Protein AF-A0A959DIE5-F1 (afdb_monomer_lite)

Radius of gyration: 12.32 Å; chains: 1; bounding box: 30×21×31 Å

Foldseek 3Di:
DQFDDKDFDDPVVPDTDDMGTDGGPFHKADWDWDDDDQWIWIWIDGVVPDIDTDTGHNVVVVVD

Structure (mmCIF, N/CA/C/O backbone):
data_AF-A0A959DIE5-F1
#
_entry.id   AF-A0A959DIE5-F1
#
loop_
_atom_site.group_PDB
_atom_site.id
_atom_site.type_symbol
_atom_site.label_atom_id
_atom_site.label_alt_id
_atom_site.label_comp_id
_atom_site.label_asym_id
_atom_site.label_entity_id
_atom_site.label_seq_id
_atom_site.pdbx_PDB_ins_code
_atom_site.Cartn_x
_atom_site.Cartn_y
_atom_site.Cartn_z
_atom_site.occupancy
_atom_site.B_iso_or_equiv
_atom_site.auth_seq_id
_atom_site.auth_comp_id
_atom_site.auth_asym_id
_atom_site.auth_atom_id
_atom_site.pdbx_PDB_model_num
ATOM 1 N N . LYS A 1 1 ? 20.192 -9.025 -0.784 1.00 79.25 1 LYS A N 1
ATOM 2 C CA . LYS A 1 1 ? 19.264 -8.919 -1.940 1.00 79.25 1 LYS A CA 1
ATOM 3 C C . LYS A 1 1 ? 18.036 -8.152 -1.455 1.00 79.25 1 LYS A C 1
ATOM 5 O O . LYS A 1 1 ? 17.634 -8.440 -0.338 1.00 79.25 1 LYS A O 1
ATOM 10 N N . ARG A 1 2 ? 17.506 -7.162 -2.188 1.00 89.81 2 ARG A N 1
ATOM 11 C CA . ARG A 1 2 ? 16.262 -6.472 -1.793 1.00 89.81 2 ARG A CA 1
ATOM 12 C C . ARG A 1 2 ? 15.088 -7.184 -2.463 1.00 89.81 2 ARG A C 1
ATOM 14 O O . ARG A 1 2 ? 14.896 -7.036 -3.664 1.00 89.81 2 ARG A O 1
ATOM 21 N N . ASP A 1 3 ? 14.469 -8.095 -1.722 1.00 94.25 3 ASP A N 1
ATOM 22 C CA . ASP A 1 3 ? 13.443 -9.050 -2.165 1.00 94.25 3 ASP A CA 1
ATOM 23 C C . ASP A 1 3 ? 12.909 -9.754 -0.896 1.00 94.25 3 ASP A C 1
ATOM 25 O O . ASP A 1 3 ? 13.746 -10.287 -0.156 1.00 94.25 3 ASP A O 1
ATOM 29 N N . PRO A 1 4 ? 11.595 -9.754 -0.595 1.00 96.00 4 PRO A N 1
ATOM 30 C CA . PRO A 1 4 ? 10.480 -9.218 -1.386 1.00 96.00 4 PRO A CA 1
ATOM 31 C C . PRO A 1 4 ? 10.064 -7.783 -1.004 1.00 96.00 4 PRO A C 1
ATOM 33 O O . PRO A 1 4 ? 10.589 -7.184 -0.066 1.00 96.00 4 PRO A O 1
ATOM 36 N N . LEU A 1 5 ? 9.079 -7.247 -1.729 1.00 96.94 5 LEU A N 1
ATOM 37 C CA . LEU A 1 5 ? 8.284 -6.082 -1.348 1.00 96.94 5 LEU A CA 1
ATOM 38 C C . LEU A 1 5 ? 7.047 -6.546 -0.562 1.00 96.94 5 LEU A C 1
ATOM 40 O O . LEU A 1 5 ? 6.254 -7.345 -1.066 1.00 96.94 5 LEU A O 1
ATOM 44 N N . ALA A 1 6 ? 6.864 -6.013 0.647 1.00 96.88 6 ALA A N 1
ATOM 45 C CA . ALA A 1 6 ? 5.749 -6.335 1.537 1.00 96.88 6 ALA A CA 1
ATOM 46 C C . ALA A 1 6 ? 5.022 -5.070 2.026 1.00 96.88 6 ALA A C 1
ATOM 48 O O . ALA A 1 6 ? 5.611 -3.989 2.076 1.00 96.88 6 ALA A O 1
ATOM 49 N N . LEU A 1 7 ? 3.749 -5.223 2.399 1.00 96.81 7 LEU A N 1
ATOM 50 C CA . LEU A 1 7 ? 2.900 -4.198 3.010 1.00 96.81 7 LEU A CA 1
ATOM 51 C C . LEU A 1 7 ? 2.562 -4.608 4.443 1.00 96.81 7 LEU A C 1
ATOM 53 O O . LEU A 1 7 ? 1.990 -5.676 4.642 1.00 96.81 7 LEU A O 1
ATOM 57 N N . SER A 1 8 ? 2.853 -3.753 5.421 1.00 96.88 8 SER A N 1
ATOM 58 C CA . SER A 1 8 ? 2.437 -3.955 6.813 1.00 96.88 8 SER A CA 1
ATOM 59 C C . SER A 1 8 ? 1.301 -3.000 7.171 1.00 96.88 8 SER A C 1
ATOM 61 O O . SER A 1 8 ? 1.362 -1.822 6.821 1.00 96.88 8 SER A O 1
ATOM 63 N N . ILE A 1 9 ? 0.290 -3.486 7.896 1.00 95.88 9 ILE A N 1
ATOM 64 C CA . ILE A 1 9 ? -0.896 -2.706 8.283 1.00 95.88 9 ILE A CA 1
ATOM 65 C C . ILE A 1 9 ? -0.927 -2.524 9.800 1.00 95.88 9 ILE A C 1
ATOM 67 O O . ILE A 1 9 ? -0.697 -3.470 10.558 1.00 95.88 9 ILE A O 1
ATOM 71 N N . SER A 1 10 ? -1.235 -1.302 10.224 1.00 95.88 10 SER A N 1
ATOM 72 C CA . SER A 1 10 ? -1.435 -0.916 11.616 1.00 95.88 10 SER A CA 1
ATOM 73 C C . SER A 1 10 ? -2.727 -0.109 11.737 1.00 95.88 10 SER A C 1
ATOM 75 O O . SER A 1 10 ? -3.017 0.721 10.877 1.00 95.88 10 SER A O 1
ATOM 77 N N . GLY A 1 11 ? -3.499 -0.367 12.794 1.00 95.06 11 GLY A N 1
ATOM 78 C CA . GLY A 1 11 ? -4.699 0.413 13.114 1.00 95.06 11 GLY A CA 1
ATOM 79 C C . GLY A 1 11 ? -4.414 1.657 13.960 1.00 95.06 11 GLY A C 1
ATOM 80 O O . GLY A 1 11 ? -5.232 2.569 13.990 1.00 95.06 11 GLY A O 1
ATOM 81 N N . ASP A 1 12 ? -3.265 1.699 14.638 1.00 96.88 12 ASP A N 1
ATOM 82 C CA . ASP A 1 12 ? -2.876 2.766 15.569 1.00 96.88 12 ASP A CA 1
ATOM 83 C C . ASP A 1 12 ? -1.615 3.534 15.130 1.00 96.88 12 ASP A C 1
ATOM 85 O O . ASP A 1 12 ? -1.237 4.522 15.754 1.00 96.88 12 ASP A O 1
ATOM 89 N N . GLY A 1 13 ? -0.958 3.093 14.056 1.00 95.44 13 GLY A N 1
ATOM 90 C CA . GLY A 1 13 ? 0.306 3.647 13.575 1.00 95.44 13 GLY A CA 1
ATOM 91 C C . GLY A 1 13 ? 1.524 3.270 14.426 1.00 95.44 13 GLY A C 1
ATOM 92 O O . GLY A 1 13 ? 2.618 3.757 14.145 1.00 95.44 13 GLY A O 1
ATOM 93 N N . LEU A 1 14 ? 1.361 2.416 15.44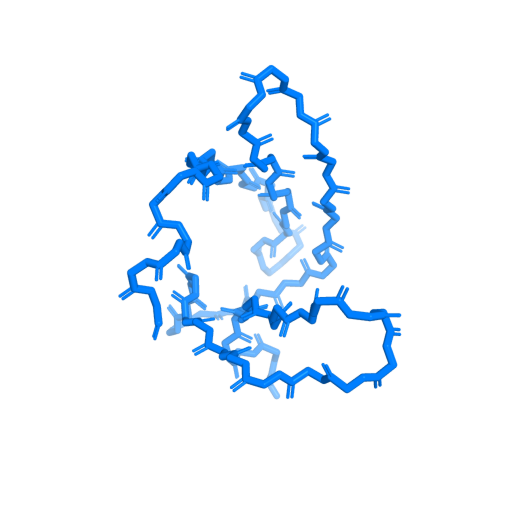2 1.00 97.38 14 LEU A N 1
ATOM 94 C CA . LEU A 1 14 ? 2.415 2.004 16.373 1.00 97.38 14 LEU A CA 1
ATOM 95 C C . LEU A 1 14 ? 2.711 0.510 16.254 1.00 97.38 14 LEU A C 1
ATOM 97 O O . LEU A 1 14 ? 3.869 0.111 16.121 1.00 97.38 14 LEU A O 1
ATOM 101 N N . VAL A 1 15 ? 1.667 -0.319 16.283 1.00 97.88 15 VAL A N 1
ATOM 102 C CA . VAL A 1 15 ? 1.773 -1.775 16.207 1.00 97.88 15 VAL A CA 1
ATOM 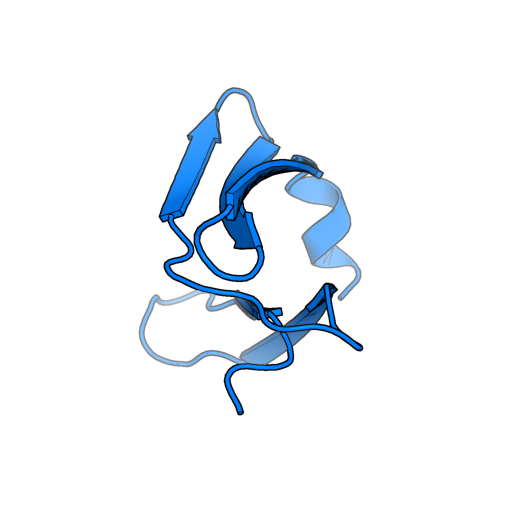103 C C . VAL A 1 15 ? 1.232 -2.248 14.867 1.00 97.88 15 VAL A C 1
ATOM 105 O O . VAL A 1 15 ? 0.060 -2.062 14.536 1.00 97.88 15 VAL A O 1
ATOM 108 N N . PHE A 1 16 ? 2.097 -2.890 14.088 1.00 97.69 16 PHE A N 1
ATOM 109 C CA . PHE A 1 16 ? 1.735 -3.497 12.814 1.00 97.69 16 PHE A CA 1
ATOM 110 C C . PHE A 1 16 ? 1.350 -4.956 13.044 1.00 97.69 16 PHE A C 1
ATOM 112 O O . PHE A 1 16 ? 2.173 -5.757 13.482 1.00 97.69 16 PHE A O 1
ATOM 119 N N . THR A 1 17 ? 0.092 -5.291 12.774 1.00 96.56 17 THR A N 1
ATOM 120 C CA . THR A 1 17 ? -0.502 -6.589 13.138 1.00 96.56 17 THR A CA 1
ATOM 121 C C . THR A 1 17 ? -0.740 -7.503 11.944 1.00 96.56 17 THR A C 1
ATOM 123 O O . THR A 1 17 ? -0.946 -8.700 12.131 1.00 96.56 17 THR A O 1
ATOM 126 N N . LYS A 1 18 ? -0.682 -6.969 10.719 1.00 96.31 18 LYS A N 1
ATOM 127 C CA . LYS A 1 18 ? -0.842 -7.733 9.475 1.00 96.31 18 LYS A CA 1
ATOM 128 C C . LYS A 1 18 ? 0.297 -7.426 8.511 1.00 96.31 18 LYS A C 1
ATOM 130 O O . LYS A 1 18 ? 0.789 -6.296 8.479 1.00 96.31 18 LYS A O 1
ATOM 135 N N . MET A 1 19 ? 0.686 -8.414 7.707 1.00 96.44 19 MET A N 1
ATOM 136 C CA . MET A 1 19 ? 1.706 -8.277 6.668 1.00 96.44 19 MET A CA 1
ATOM 137 C C . MET A 1 19 ? 1.289 -9.043 5.412 1.00 96.44 19 MET A C 1
ATOM 139 O O . MET A 1 19 ? 0.972 -10.226 5.486 1.00 96.44 19 MET A O 1
ATOM 143 N N . GLY A 1 20 ? 1.322 -8.375 4.262 1.00 95.25 20 GLY A N 1
ATOM 144 C CA . GLY A 1 20 ? 1.029 -8.952 2.955 1.00 95.25 20 GLY A CA 1
ATOM 145 C C . GLY A 1 20 ? 2.232 -8.909 2.020 1.00 95.25 20 GLY A C 1
ATOM 146 O O . GLY A 1 20 ? 3.011 -7.957 2.027 1.00 95.25 20 GLY A O 1
ATOM 147 N N . TYR A 1 21 ? 2.370 -9.934 1.184 1.00 96.12 21 TYR A N 1
ATOM 148 C CA . TYR A 1 21 ? 3.345 -9.973 0.095 1.00 96.12 21 TYR A CA 1
ATOM 149 C C . TYR A 1 21 ? 2.798 -9.221 -1.126 1.00 96.12 21 TYR A C 1
ATOM 151 O O . TYR A 1 21 ? 1.697 -9.525 -1.579 1.00 96.12 21 TYR A O 1
ATOM 159 N N . LEU A 1 22 ? 3.559 -8.267 -1.677 1.00 95.56 22 LEU A N 1
ATOM 160 C CA . LEU A 1 22 ? 3.153 -7.515 -2.873 1.00 95.56 22 LEU A CA 1
ATOM 161 C C . LEU A 1 22 ? 3.858 -8.004 -4.142 1.00 95.56 22 LEU A C 1
ATOM 163 O O . LEU A 1 22 ? 3.217 -8.231 -5.165 1.00 95.56 22 LEU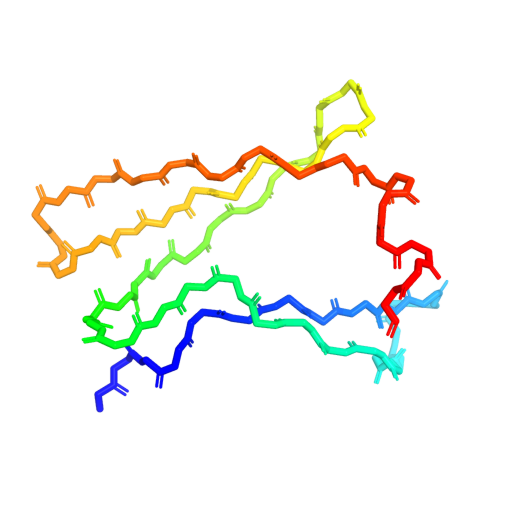 A O 1
ATOM 167 N N . ALA A 1 23 ? 5.184 -8.133 -4.094 1.00 95.06 23 ALA A N 1
ATOM 168 C CA . ALA A 1 23 ? 6.008 -8.519 -5.237 1.00 95.06 23 ALA A CA 1
ATOM 169 C C . ALA A 1 23 ? 7.343 -9.105 -4.768 1.00 95.06 23 ALA A C 1
ATOM 171 O O . ALA A 1 23 ? 7.839 -8.760 -3.700 1.00 95.06 23 ALA A O 1
ATOM 172 N N . GLY A 1 24 ? 7.965 -9.954 -5.579 1.00 93.88 24 GLY A N 1
ATOM 173 C CA . GLY A 1 24 ? 9.220 -10.611 -5.217 1.00 93.88 24 GLY A CA 1
ATOM 174 C C . GLY A 1 24 ? 9.660 -11.630 -6.259 1.00 93.88 24 GLY A C 1
ATOM 175 O O . GLY A 1 24 ? 9.094 -11.703 -7.352 1.00 93.88 24 GLY A O 1
ATOM 176 N N . GLY A 1 25 ? 10.728 -12.366 -5.950 1.00 94.56 25 GLY A N 1
ATOM 177 C CA . GLY A 1 25 ? 11.425 -13.232 -6.912 1.00 94.56 25 GLY A CA 1
ATOM 178 C C . GLY A 1 25 ? 12.408 -12.470 -7.811 1.00 94.56 25 GLY A C 1
ATOM 179 O O . GLY A 1 25 ? 13.083 -13.061 -8.653 1.00 94.56 25 GLY A O 1
ATOM 180 N N . ARG A 1 26 ? 12.540 -11.158 -7.604 1.00 93.06 26 ARG A N 1
ATOM 181 C CA . ARG A 1 26 ? 13.435 -10.236 -8.317 1.00 93.06 26 ARG A CA 1
ATOM 182 C C . ARG A 1 26 ? 13.828 -9.078 -7.400 1.00 93.06 26 ARG A C 1
ATOM 184 O O . ARG A 1 26 ? 13.275 -8.931 -6.317 1.00 93.06 26 ARG A O 1
ATOM 191 N N . HIS A 1 27 ? 14.794 -8.263 -7.822 1.00 93.75 27 HIS A N 1
ATOM 192 C CA . HIS A 1 27 ? 15.224 -7.103 -7.039 1.00 93.75 27 HIS A CA 1
ATOM 193 C C . HIS A 1 27 ? 14.146 -6.011 -7.055 1.00 93.75 27 HIS A C 1
ATOM 195 O O . HIS A 1 27 ? 13.818 -5.496 -8.124 1.00 93.75 27 HIS A O 1
ATOM 201 N N . VAL A 1 28 ? 13.642 -5.650 -5.878 1.00 94.31 28 VAL A N 1
ATOM 202 C CA . VAL A 1 28 ? 12.653 -4.587 -5.665 1.00 94.31 28 VAL A CA 1
ATOM 203 C C . VAL A 1 28 ? 13.223 -3.518 -4.738 1.00 94.31 28 VAL A C 1
ATOM 205 O O . VAL A 1 28 ? 13.796 -3.813 -3.691 1.00 94.31 28 VAL A O 1
ATOM 208 N N . ASP A 1 29 ? 13.101 -2.264 -5.153 1.00 93.19 29 ASP A N 1
ATOM 209 C CA . ASP A 1 29 ? 13.816 -1.125 -4.589 1.00 93.19 29 ASP A CA 1
ATOM 210 C C . ASP A 1 29 ? 12.886 0.069 -4.344 1.00 93.19 29 ASP A C 1
ATOM 212 O O . ASP A 1 29 ? 11.952 0.297 -5.106 1.00 93.19 29 ASP A O 1
ATOM 216 N N . TYR A 1 30 ? 13.221 0.891 -3.344 1.00 95.25 30 TYR A N 1
ATOM 217 C CA . TYR A 1 30 ? 12.665 2.238 -3.142 1.00 95.25 30 TYR A CA 1
ATOM 218 C C . TYR A 1 30 ? 11.131 2.326 -3.264 1.00 95.25 30 TYR A C 1
ATOM 220 O O . TYR A 1 30 ? 10.634 3.044 -4.135 1.00 95.25 30 TYR A O 1
ATOM 228 N N . PRO A 1 31 ? 10.370 1.605 -2.419 1.00 96.94 31 PRO A N 1
ATOM 229 C CA . PRO A 1 31 ? 8.926 1.736 -2.432 1.00 96.94 31 PRO A CA 1
ATOM 230 C C . PRO A 1 31 ? 8.497 3.133 -1.972 1.00 96.94 31 PRO A C 1
ATOM 232 O O . PRO A 1 31 ? 9.057 3.697 -1.031 1.00 96.94 31 PRO A O 1
ATOM 235 N N . HIS A 1 32 ? 7.464 3.658 -2.619 1.00 97.75 32 HIS A N 1
ATOM 236 C CA . HIS A 1 32 ? 6.763 4.877 -2.248 1.00 97.75 32 HIS A CA 1
ATOM 237 C C . HIS A 1 32 ? 5.258 4.635 -2.352 1.00 97.75 32 HIS A C 1
ATOM 239 O O . HIS A 1 32 ? 4.789 4.047 -3.325 1.00 97.75 32 HIS A O 1
ATOM 245 N N . VAL A 1 33 ? 4.495 5.090 -1.359 1.00 97.31 33 VAL A N 1
ATOM 246 C CA . VAL A 1 33 ? 3.054 4.830 -1.270 1.00 97.31 33 VAL A CA 1
ATOM 247 C C . VAL A 1 33 ? 2.302 6.141 -1.117 1.00 97.31 33 VAL A C 1
ATOM 249 O O . VAL A 1 33 ? 2.701 6.992 -0.327 1.00 97.31 33 VAL A O 1
ATOM 252 N N . ILE A 1 34 ? 1.205 6.283 -1.855 1.00 97.94 34 ILE A N 1
ATOM 253 C CA . ILE A 1 34 ? 0.194 7.319 -1.623 1.00 97.94 34 ILE A CA 1
ATOM 254 C C . ILE A 1 34 ? -1.195 6.686 -1.608 1.00 97.94 34 ILE A C 1
ATOM 256 O O . ILE A 1 34 ? -1.447 5.714 -2.324 1.00 97.94 34 ILE A O 1
ATOM 260 N N . GLU A 1 35 ? -2.098 7.246 -0.814 1.00 97.25 35 GLU A N 1
ATOM 261 C CA . GLU A 1 35 ? -3.528 6.982 -0.957 1.00 97.25 35 GLU A CA 1
ATOM 262 C C . GLU A 1 35 ? -4.104 7.907 -2.032 1.00 97.25 35 GLU A C 1
ATOM 264 O O . GLU A 1 35 ? -3.732 9.078 -2.121 1.00 97.25 35 GLU A O 1
ATOM 269 N N . HIS A 1 36 ? -4.971 7.363 -2.886 1.00 98.00 36 HIS A N 1
ATOM 270 C CA . HIS A 1 36 ? -5.729 8.140 -3.855 1.00 98.00 36 HIS A CA 1
ATOM 271 C C . HIS A 1 36 ? -7.035 7.426 -4.231 1.00 98.00 36 HIS A C 1
ATOM 273 O O . HIS A 1 36 ? -7.039 6.420 -4.949 1.00 98.00 36 HIS A O 1
ATOM 279 N N . GLY A 1 37 ? -8.163 7.992 -3.799 1.00 97.62 37 GLY A N 1
ATOM 280 C CA . GLY A 1 37 ? -9.498 7.587 -4.239 1.00 97.62 37 GLY A CA 1
ATOM 281 C C . GLY A 1 37 ? -9.924 6.213 -3.720 1.00 97.62 37 GLY A C 1
ATOM 282 O O . GLY A 1 37 ? -10.581 5.470 -4.450 1.00 97.62 37 GLY A O 1
ATOM 283 N N . GLY A 1 38 ? -9.525 5.848 -2.498 1.00 98.06 38 GLY A N 1
ATOM 284 C CA . GLY A 1 38 ? -9.819 4.537 -1.906 1.00 98.06 38 GLY A CA 1
ATOM 285 C C . GLY A 1 38 ? -8.869 3.423 -2.358 1.00 98.06 38 GLY A C 1
ATOM 286 O O . GLY A 1 38 ? -9.143 2.238 -2.143 1.00 98.06 38 GLY A O 1
ATOM 287 N N . TYR A 1 39 ? -7.751 3.794 -2.985 1.00 98.38 39 TYR A N 1
ATOM 288 C CA . TYR A 1 39 ? -6.690 2.883 -3.400 1.00 98.38 39 TYR A CA 1
ATOM 289 C C . TYR A 1 39 ? -5.349 3.321 -2.818 1.00 98.38 39 TYR A C 1
ATOM 291 O O . TYR A 1 39 ? -5.064 4.513 -2.732 1.00 98.38 39 TYR A O 1
ATOM 299 N N . LEU A 1 40 ? -4.491 2.355 -2.504 1.00 97.88 40 LEU A N 1
ATOM 300 C CA . LEU A 1 40 ? -3.063 2.589 -2.344 1.00 97.88 40 LEU A CA 1
ATOM 301 C C . LEU A 1 40 ? -2.385 2.466 -3.707 1.00 97.88 40 LEU A C 1
ATOM 303 O O . LEU A 1 40 ? -2.543 1.459 -4.403 1.00 97.88 40 LEU A O 1
ATOM 307 N N . LEU A 1 41 ? -1.619 3.487 -4.074 1.00 98.31 41 LEU A N 1
ATOM 308 C CA . LEU A 1 41 ? -0.724 3.474 -5.223 1.00 98.31 41 LEU A CA 1
ATOM 309 C C . LEU A 1 41 ? 0.697 3.266 -4.704 1.00 98.31 41 LEU A C 1
ATOM 311 O O . LEU A 1 41 ? 1.262 4.150 -4.061 1.00 98.31 41 LEU A O 1
ATOM 315 N N . VAL A 1 42 ? 1.254 2.084 -4.961 1.00 98.12 42 VAL A N 1
ATOM 316 C CA . VAL A 1 42 ? 2.590 1.680 -4.511 1.00 98.12 42 VAL A CA 1
ATOM 317 C C . VAL A 1 42 ? 3.530 1.707 -5.707 1.00 98.12 42 VAL A C 1
ATOM 319 O O . VAL A 1 42 ? 3.492 0.806 -6.544 1.00 98.12 42 VAL A O 1
ATOM 322 N N . ALA A 1 43 ? 4.363 2.739 -5.794 1.00 97.81 43 ALA A N 1
ATOM 323 C CA . ALA A 1 43 ? 5.425 2.836 -6.786 1.00 97.81 43 ALA A CA 1
ATOM 324 C C . ALA A 1 43 ? 6.713 2.209 -6.243 1.00 97.81 43 ALA A C 1
ATOM 326 O O . ALA A 1 43 ? 7.050 2.413 -5.080 1.00 97.81 43 ALA A O 1
ATOM 327 N N . PHE A 1 44 ? 7.451 1.468 -7.063 1.00 97.00 44 PHE A N 1
ATOM 328 C CA . PHE A 1 44 ? 8.766 0.936 -6.692 1.00 97.00 44 PHE A CA 1
ATOM 329 C C . PHE A 1 44 ? 9.638 0.728 -7.929 1.00 97.00 44 PHE A C 1
ATOM 331 O O . PHE A 1 44 ? 9.145 0.617 -9.053 1.00 97.00 44 PHE A O 1
ATOM 338 N N . ALA A 1 45 ? 10.950 0.678 -7.722 1.00 95.81 45 ALA A N 1
ATOM 339 C CA . ALA A 1 45 ? 11.913 0.396 -8.772 1.00 95.81 45 ALA A CA 1
ATOM 340 C C . ALA A 1 45 ? 12.212 -1.110 -8.869 1.00 95.81 45 ALA A C 1
ATOM 342 O O . ALA A 1 45 ? 12.337 -1.802 -7.858 1.00 95.81 45 ALA A O 1
ATOM 343 N N . SER A 1 46 ? 12.391 -1.610 -10.093 1.00 90.31 46 SER A N 1
ATOM 344 C CA . SER A 1 46 ? 12.894 -2.960 -10.369 1.00 90.31 46 SER A CA 1
ATOM 345 C C . SER A 1 46 ? 14.333 -2.873 -10.853 1.00 90.31 46 SER A C 1
ATOM 347 O O . SER A 1 46 ? 14.596 -2.374 -11.951 1.00 90.31 46 SER A O 1
ATOM 349 N N . ALA A 1 47 ? 15.276 -3.302 -10.012 1.00 86.69 47 ALA A N 1
ATOM 350 C CA . ALA A 1 47 ? 16.716 -3.252 -10.289 1.00 86.69 47 ALA A CA 1
ATOM 351 C C . ALA A 1 47 ? 17.221 -1.884 -10.811 1.00 86.69 47 ALA A C 1
ATOM 353 O O . ALA A 1 47 ? 18.178 -1.826 -11.581 1.00 86.69 47 ALA A O 1
ATOM 354 N N . LYS A 1 48 ? 16.573 -0.778 -10.408 1.00 85.81 48 LYS A N 1
ATOM 355 C CA . LYS A 1 48 ? 16.838 0.603 -10.869 1.00 85.81 48 LYS A CA 1
ATOM 356 C C . LYS A 1 48 ? 16.700 0.837 -12.385 1.00 85.81 48 LYS A C 1
ATOM 358 O O . LYS A 1 48 ? 17.179 1.854 -12.878 1.00 85.81 48 LYS A O 1
ATOM 363 N N . GLN A 1 49 ? 16.071 -0.079 -13.118 1.00 87.25 49 GLN A N 1
AT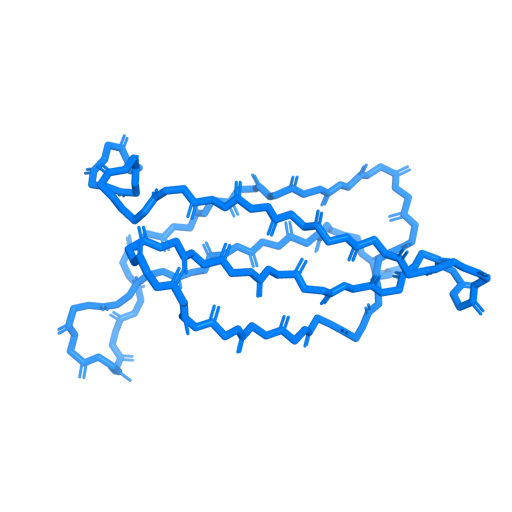OM 364 C CA . GLN A 1 49 ? 15.899 0.016 -14.573 1.00 87.25 49 GLN A CA 1
ATOM 365 C C . GLN A 1 49 ? 14.487 0.440 -14.968 1.00 87.25 49 GLN A C 1
ATOM 367 O O . GLN A 1 49 ? 14.311 1.164 -15.943 1.00 87.25 49 GLN A O 1
ATOM 372 N N . THR A 1 50 ? 13.485 0.005 -14.208 1.00 92.56 50 THR A N 1
ATOM 373 C CA . THR A 1 50 ? 12.080 0.336 -14.453 1.00 92.56 50 THR A CA 1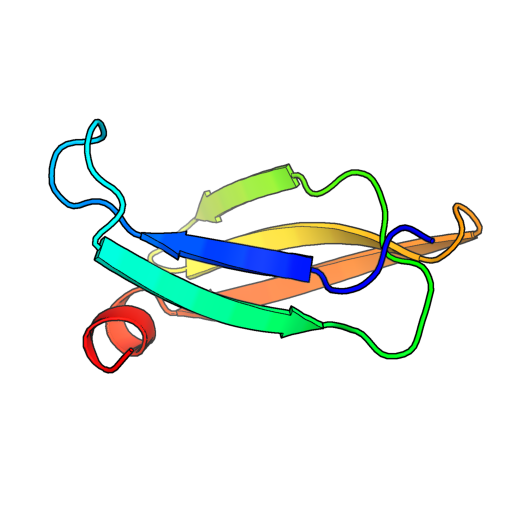
ATOM 374 C C . THR A 1 50 ? 11.397 0.779 -13.168 1.00 92.56 50 THR A C 1
ATOM 376 O O . THR A 1 50 ? 11.847 0.448 -12.067 1.00 92.56 50 THR A O 1
ATOM 379 N N . VAL A 1 51 ? 10.307 1.531 -13.320 1.00 94.94 51 VAL A N 1
ATOM 380 C CA . VAL A 1 51 ? 9.384 1.877 -12.237 1.00 94.94 51 VAL A CA 1
ATOM 381 C C . VAL A 1 51 ? 8.063 1.175 -12.506 1.00 94.94 51 VAL A C 1
ATOM 383 O O . VAL A 1 51 ? 7.533 1.242 -13.614 1.00 94.94 51 VAL A O 1
ATOM 386 N N . GLU A 1 52 ? 7.541 0.507 -11.489 1.00 96.00 52 GLU A N 1
ATOM 387 C CA . GLU A 1 52 ? 6.246 -0.164 -11.512 1.00 96.00 52 GLU A CA 1
ATOM 388 C C . GLU A 1 52 ? 5.313 0.487 -10.496 1.00 96.00 52 GLU A C 1
ATOM 390 O O . GLU A 1 52 ? 5.770 1.017 -9.483 1.00 96.00 52 GLU A O 1
ATOM 395 N N . VAL A 1 53 ? 4.005 0.437 -10.763 1.00 96.88 53 VAL A N 1
ATOM 396 C CA . VAL A 1 53 ? 2.975 0.935 -9.847 1.00 96.88 53 VAL A CA 1
ATOM 397 C C . VAL A 1 53 ? 1.928 -0.148 -9.630 1.00 96.88 53 VAL A C 1
ATOM 399 O O . VAL A 1 53 ? 1.270 -0.578 -10.576 1.00 96.88 53 VAL A O 1
ATOM 402 N N . LEU A 1 54 ? 1.748 -0.564 -8.378 1.00 97.38 54 LEU A N 1
ATOM 403 C CA . LEU A 1 54 ? 0.620 -1.394 -7.964 1.00 97.38 54 LEU A CA 1
ATOM 404 C C . LEU A 1 54 ? -0.518 -0.498 -7.488 1.00 97.38 54 LEU A C 1
ATOM 406 O O . LEU A 1 54 ? -0.303 0.422 -6.701 1.00 97.38 54 LEU A O 1
ATOM 410 N N . LYS A 1 55 ? -1.733 -0.795 -7.947 1.00 97.94 55 LYS A N 1
ATOM 411 C CA . LYS A 1 55 ? -2.967 -0.166 -7.474 1.00 97.94 55 LYS A CA 1
ATOM 412 C C . LYS A 1 55 ? -3.747 -1.186 -6.652 1.00 97.94 55 LYS A C 1
ATOM 414 O O . LYS A 1 55 ? -4.245 -2.160 -7.206 1.00 97.94 55 LYS A O 1
ATOM 419 N N . ILE A 1 56 ? -3.850 -0.953 -5.348 1.00 97.44 56 ILE A N 1
ATOM 420 C CA . ILE A 1 56 ? -4.473 -1.874 -4.389 1.00 97.44 56 ILE A CA 1
ATOM 421 C C . ILE A 1 56 ? -5.706 -1.198 -3.804 1.00 97.44 56 ILE A C 1
ATOM 423 O O . ILE A 1 56 ? -5.613 -0.069 -3.330 1.00 97.44 56 ILE A O 1
ATOM 427 N N . LYS A 1 57 ? -6.867 -1.852 -3.837 1.00 97.19 57 LYS A N 1
ATOM 428 C CA . LYS A 1 57 ? -8.085 -1.305 -3.233 1.00 97.19 57 LYS A CA 1
ATOM 429 C C . LYS A 1 57 ? -8.007 -1.458 -1.716 1.00 97.19 57 LYS A C 1
ATOM 431 O O . LYS A 1 57 ? -7.736 -2.550 -1.228 1.00 97.19 57 LYS A O 1
ATOM 436 N N . ILE A 1 58 ? -8.257 -0.385 -0.967 1.00 96.50 58 ILE A N 1
ATOM 437 C CA . ILE A 1 58 ? -8.088 -0.404 0.496 1.00 96.50 58 ILE A CA 1
ATOM 438 C C . ILE A 1 58 ? -9.031 -1.414 1.155 1.00 96.50 58 ILE A C 1
ATOM 440 O O . ILE A 1 58 ? -8.603 -2.138 2.042 1.00 96.50 58 ILE A O 1
ATOM 444 N N . SER A 1 59 ? -10.268 -1.542 0.663 1.00 95.94 59 SER A N 1
ATOM 445 C CA . SER A 1 59 ? -11.231 -2.525 1.186 1.00 95.94 59 SER A CA 1
ATOM 446 C C . SER A 1 59 ? -10.758 -3.974 1.078 1.00 95.94 59 SER A C 1
ATOM 448 O O . SER A 1 59 ? -11.231 -4.837 1.807 1.00 95.94 59 SER A O 1
ATOM 450 N N . ASP A 1 60 ? -9.851 -4.272 0.146 1.00 94.56 60 ASP A N 1
ATOM 451 C CA . ASP A 1 60 ? -9.362 -5.638 -0.036 1.00 94.56 60 ASP A CA 1
ATOM 452 C C . ASP A 1 60 ? -8.340 -5.999 1.059 1.00 94.56 60 ASP A C 1
ATOM 454 O O . ASP A 1 60 ? -8.130 -7.178 1.337 1.00 94.56 60 ASP A O 1
ATOM 458 N N . LEU A 1 61 ? -7.758 -4.992 1.728 1.00 92.38 61 LEU A N 1
ATOM 459 C CA . LEU A 1 61 ? -6.806 -5.156 2.830 1.00 92.38 61 LEU A CA 1
ATOM 460 C C . LEU A 1 61 ? -7.462 -5.610 4.140 1.00 92.38 61 LEU A C 1
ATOM 462 O O . LEU A 1 61 ? -6.775 -6.122 5.022 1.00 92.38 61 LEU A O 1
ATOM 466 N N . ASP A 1 62 ? -8.779 -5.464 4.280 1.00 88.75 62 ASP A N 1
ATOM 467 C CA . ASP A 1 62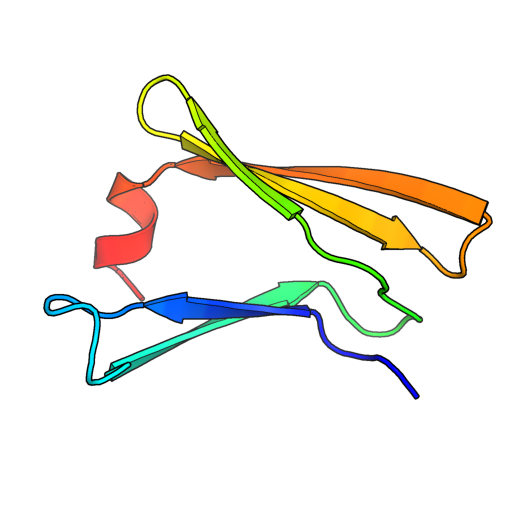 ? -9.498 -5.942 5.465 1.00 88.75 62 ASP A CA 1
ATOM 468 C C . ASP A 1 62 ? -9.462 -7.477 5.571 1.00 88.75 62 ASP A C 1
ATOM 470 O O . ASP A 1 62 ? -9.506 -8.022 6.676 1.00 88.75 62 ASP A O 1
ATOM 474 N N . ASN A 1 63 ? -9.294 -8.161 4.431 1.00 87.38 63 ASN A N 1
ATOM 475 C CA . ASN A 1 63 ? -9.259 -9.622 4.308 1.00 87.38 63 ASN A CA 1
ATOM 476 C C . ASN A 1 63 ? -7.853 -10.240 4.436 1.00 87.38 63 ASN A C 1
ATOM 478 O O . ASN A 1 63 ? -7.712 -11.452 4.271 1.00 87.38 63 ASN A O 1
ATOM 482 N N . LEU A 1 64 ? -6.826 -9.419 4.679 1.00 83.50 64 LEU A N 1
ATOM 483 C CA . LEU A 1 64 ? -5.461 -9.857 5.011 1.00 83.50 64 LEU A CA 1
ATOM 484 C C . LEU A 1 64 ? -5.386 -10.380 6.447 1.00 83.50 64 LEU A C 1
ATOM 486 O O . LEU A 1 64 ? -4.615 -11.333 6.677 1.00 83.50 64 LEU A O 1
#

Sequence (64 aa):
KRDPLALSISGDGLVFTKMGYLAGGRHVDYPHVIEHGGYLLVAFASAKQTVEVLKIKISDLDNL

Secondary structure (DSSP, 8-state):
----EEEEEESSSS-EEEEEEEE-SS-EEEEEEEE-SSEEEEEEEETTTEEEEEEEEGGGGGG-

pLDDT: mean 94.87, std 3.86, range [79.25, 98.38]